Protein AF-A0A7S4B3Y7-F1 (afdb_monomer)

Radius of gyration: 17.15 Å; Cα contacts (8 Å, |Δi|>4): 221; chains: 1; bounding box: 41×46×53 Å

Sequence (150 aa):
DGTTVAERFDLYVSNTSEYRPNNPTRNGKRGNLADFGVINLADDEICGLEYAFVDSSSGSKYLVRQPFSFYFFDFDTGGDNLIESLTVCGLESFETSAGLYGIPTTIIIETTDVTPAETCTTFTATTQAGGANNPNFLSEVFVPFDRIDN

Nearest PDB structures (foldseek):
  3ctr-assembly1_A  TM=3.872E-01  e=1.951E+00  Homo sapiens
  4krw-assembly1_A-2  TM=3.900E-01  e=8.865E+00  Pseudomonas aeruginosa UCBPP-PA14
  4dw2-assembly1_H  TM=3.273E-01  e=7.814E+00  Mus musculus

pLDDT: mean 84.53, std 11.81, range [42.12, 97.56]

Mean predicted aligned error: 6.82 Å

Organism: Chrysotila carterae (NCBI:txid13221)

Structure (mmCIF, N/CA/C/O backbone):
data_AF-A0A7S4B3Y7-F1
#
_entry.id   AF-A0A7S4B3Y7-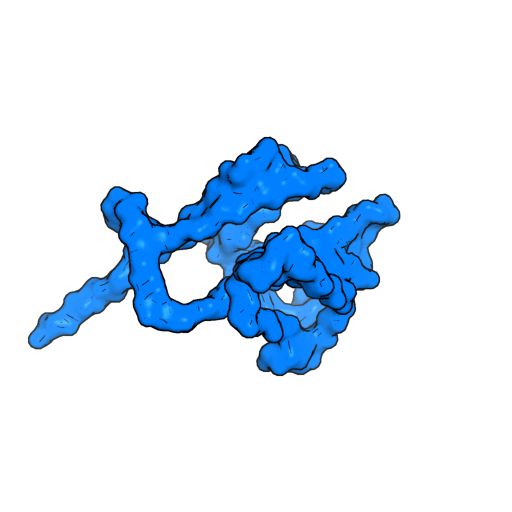F1
#
loop_
_atom_site.group_PDB
_atom_site.id
_atom_site.typ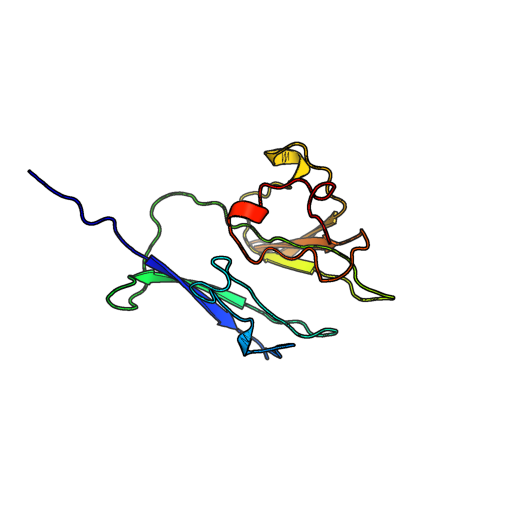e_symbol
_atom_site.label_atom_id
_atom_site.label_alt_id
_atom_site.label_comp_id
_atom_site.label_asym_id
_atom_site.label_entity_id
_atom_site.label_seq_id
_atom_site.pdbx_PDB_ins_code
_atom_site.Cartn_x
_atom_site.Cartn_y
_atom_site.Cartn_z
_atom_site.occupancy
_atom_site.B_iso_or_equiv
_atom_site.auth_seq_id
_atom_site.auth_comp_id
_atom_site.auth_asym_id
_atom_site.auth_atom_id
_atom_site.pdbx_PDB_model_num
ATOM 1 N N . ASP A 1 1 ? -11.170 -16.615 36.103 1.00 42.12 1 ASP A N 1
ATOM 2 C CA . ASP A 1 1 ? -10.608 -17.474 35.038 1.00 42.12 1 ASP A CA 1
ATOM 3 C C . ASP A 1 1 ? -11.046 -16.961 33.658 1.00 42.12 1 ASP A C 1
ATOM 5 O O . ASP A 1 1 ? -11.594 -17.692 32.846 1.00 42.12 1 ASP A O 1
ATOM 9 N N . GLY A 1 2 ? -10.805 -15.676 33.370 1.00 43.19 2 GLY A N 1
ATOM 10 C CA . GLY A 1 2 ? -11.280 -15.042 32.139 1.00 43.19 2 GLY A CA 1
ATOM 11 C C . GLY A 1 2 ? -10.271 -15.203 31.011 1.00 43.19 2 GLY A C 1
ATOM 12 O O . GLY A 1 2 ? -9.316 -14.438 30.925 1.00 43.19 2 GLY A O 1
ATOM 13 N N . THR A 1 3 ? -10.476 -16.197 30.156 1.00 42.66 3 THR A N 1
ATOM 14 C CA . THR A 1 3 ? -9.813 -16.279 28.854 1.00 42.66 3 THR A CA 1
ATOM 15 C C . THR A 1 3 ? -10.394 -15.177 27.973 1.00 42.66 3 THR A C 1
ATOM 17 O O . THR A 1 3 ? -11.470 -15.324 27.403 1.00 42.66 3 THR A O 1
ATOM 20 N N . THR A 1 4 ? -9.709 -14.038 27.874 1.00 51.47 4 THR A N 1
ATOM 21 C CA . THR A 1 4 ? -9.978 -13.089 26.792 1.00 51.47 4 THR A CA 1
ATOM 22 C C . THR A 1 4 ? -9.650 -13.802 25.490 1.00 51.47 4 THR A C 1
ATOM 24 O O . THR A 1 4 ? -8.482 -14.059 25.194 1.00 51.47 4 THR A O 1
ATOM 27 N N . VAL A 1 5 ? -10.681 -14.170 24.731 1.00 57.47 5 VAL A N 1
ATOM 28 C CA . VAL A 1 5 ? -10.519 -14.482 23.313 1.00 57.47 5 VAL A CA 1
ATOM 29 C C . VAL A 1 5 ? -9.856 -13.248 22.715 1.00 57.47 5 VAL A C 1
ATOM 31 O O . VAL A 1 5 ? -10.409 -12.156 22.829 1.00 57.47 5 VAL A O 1
ATOM 34 N N . ALA A 1 6 ? -8.639 -13.393 22.189 1.00 62.12 6 ALA A N 1
ATOM 35 C CA . ALA A 1 6 ? -7.974 -12.291 21.508 1.00 62.12 6 ALA A CA 1
ATOM 36 C C . ALA A 1 6 ? -8.943 -11.748 20.451 1.00 62.12 6 ALA A C 1
ATOM 38 O O . ALA A 1 6 ? -9.427 -12.530 19.627 1.00 62.12 6 ALA A O 1
ATOM 39 N N . GLU A 1 7 ? -9.270 -10.456 20.520 1.00 72.12 7 GLU A N 1
ATOM 40 C CA . GLU A 1 7 ? -10.057 -9.805 19.475 1.00 72.12 7 GLU A CA 1
ATOM 41 C C . GLU A 1 7 ? -9.308 -10.004 18.155 1.00 72.12 7 GLU A C 1
ATOM 43 O O . GLU A 1 7 ? -8.129 -9.665 18.042 1.00 72.12 7 GLU A O 1
ATOM 48 N N . ARG A 1 8 ? -9.968 -10.648 17.189 1.00 86.38 8 ARG A N 1
ATOM 49 C CA . ARG A 1 8 ? -9.410 -10.886 15.859 1.00 86.38 8 ARG A CA 1
ATOM 50 C C . ARG A 1 8 ? -10.077 -9.926 14.898 1.00 86.38 8 ARG A C 1
ATOM 52 O O . ARG A 1 8 ? -11.303 -9.908 14.794 1.00 86.38 8 ARG A O 1
ATOM 59 N N . PHE A 1 9 ? -9.258 -9.151 14.216 1.00 90.88 9 PHE A N 1
ATOM 60 C CA . PHE A 1 9 ? -9.688 -8.299 13.130 1.00 90.88 9 PHE A CA 1
ATOM 61 C C . PHE A 1 9 ? -8.836 -8.596 11.900 1.00 90.88 9 PHE A C 1
ATOM 63 O O . PHE A 1 9 ? -7.672 -8.986 12.017 1.00 90.88 9 PHE A O 1
ATOM 70 N N . ASP A 1 10 ? -9.422 -8.380 10.732 1.00 91.62 10 ASP A N 1
ATOM 71 C CA . ASP A 1 10 ? -8.749 -8.464 9.446 1.00 91.62 10 ASP A CA 1
ATOM 72 C C . ASP A 1 10 ? -8.536 -7.060 8.882 1.00 91.62 10 ASP A C 1
ATOM 74 O O . ASP A 1 10 ? -9.325 -6.142 9.126 1.00 91.62 10 ASP A O 1
ATOM 78 N N . LEU A 1 11 ? -7.467 -6.901 8.103 1.00 92.00 11 LEU A N 1
ATOM 79 C CA . LEU A 1 11 ? -7.294 -5.747 7.234 1.00 92.00 11 LEU A CA 1
ATOM 80 C C . LEU A 1 11 ? -8.050 -6.009 5.929 1.00 92.00 11 LEU A C 1
ATOM 82 O O . LEU A 1 11 ? -7.705 -6.912 5.168 1.00 92.00 11 LEU A O 1
ATOM 86 N N . TYR A 1 12 ? -9.065 -5.198 5.672 1.00 93.50 12 TYR A N 1
ATOM 87 C CA . TYR A 1 12 ? -9.795 -5.165 4.420 1.00 93.50 12 TYR A CA 1
ATOM 88 C C . TYR A 1 12 ? -9.247 -4.039 3.544 1.00 93.50 12 TYR A C 1
ATOM 90 O O . TYR A 1 12 ? -9.151 -2.894 3.989 1.00 93.50 12 TYR A O 1
ATOM 98 N N . VAL A 1 13 ? -8.889 -4.371 2.305 1.00 93.62 13 VAL A N 1
ATOM 99 C CA . VAL A 1 13 ? -8.362 -3.422 1.319 1.00 93.62 13 VAL A CA 1
ATOM 100 C C . VAL A 1 13 ? -9.272 -3.440 0.104 1.00 93.62 13 VAL A C 1
ATOM 102 O O . VAL A 1 13 ? -9.527 -4.504 -0.463 1.00 93.62 13 VAL A O 1
ATOM 105 N N . SER A 1 14 ? -9.751 -2.269 -0.300 1.00 95.12 14 SER A N 1
ATOM 106 C CA . SER A 1 14 ? -10.579 -2.099 -1.494 1.00 95.12 14 SER A CA 1
ATOM 107 C C . SER A 1 14 ? -10.055 -0.971 -2.362 1.00 95.12 14 SER A C 1
ATOM 109 O O . SER A 1 14 ? -9.568 0.038 -1.863 1.00 95.12 14 SER A O 1
ATOM 111 N N . ASN A 1 15 ? -10.178 -1.121 -3.673 1.00 96.19 15 ASN A N 1
ATOM 112 C CA . ASN A 1 15 ? -9.831 -0.071 -4.615 1.00 96.19 15 ASN A CA 1
ATOM 113 C C . ASN A 1 15 ? -10.904 1.027 -4.656 1.00 96.19 15 ASN A C 1
ATOM 115 O O . ASN A 1 15 ? -12.101 0.742 -4.614 1.00 96.19 15 ASN A O 1
ATOM 119 N N . THR A 1 16 ? -10.472 2.281 -4.773 1.00 96.94 16 THR A N 1
ATOM 120 C CA . THR A 1 16 ? -11.340 3.459 -4.962 1.00 96.94 16 THR A CA 1
ATOM 121 C C . THR A 1 16 ? -11.310 3.987 -6.398 1.00 96.94 16 THR A C 1
ATOM 123 O O . THR A 1 16 ? -12.189 4.751 -6.794 1.00 96.94 16 THR A O 1
ATOM 126 N N . SER A 1 17 ? -10.339 3.540 -7.199 1.00 97.38 17 SER A N 1
ATOM 127 C CA . SER A 1 17 ? -10.260 3.731 -8.652 1.00 97.38 17 SER A CA 1
ATOM 128 C C . SER A 1 17 ? -10.183 2.378 -9.368 1.00 97.38 17 SER A C 1
ATOM 130 O O . SER A 1 17 ? -10.257 1.331 -8.727 1.00 97.38 17 SER A O 1
ATOM 132 N N . GLU A 1 18 ? -10.053 2.369 -10.698 1.00 97.38 18 GLU A N 1
ATOM 133 C CA . GLU A 1 18 ? -9.815 1.128 -11.446 1.00 97.38 18 GLU A CA 1
ATOM 134 C C . GLU A 1 18 ? -8.566 0.411 -10.909 1.00 97.38 18 GLU A C 1
ATOM 136 O O . GLU A 1 18 ? -7.534 1.039 -10.683 1.00 97.38 18 GLU A O 1
ATOM 141 N N . TYR A 1 19 ? -8.689 -0.897 -10.670 1.00 96.75 19 TYR A N 1
ATOM 142 C CA . TYR A 1 19 ? -7.601 -1.750 -10.206 1.00 96.75 19 TYR A CA 1
ATOM 143 C C . TYR A 1 19 ? -7.335 -2.841 -11.235 1.00 96.75 19 TYR A C 1
ATOM 145 O O . TYR A 1 19 ? -8.227 -3.632 -11.561 1.00 96.75 19 TYR A O 1
ATOM 153 N N . ARG A 1 20 ? -6.098 -2.896 -11.724 1.00 97.56 20 ARG A N 1
ATOM 154 C CA . ARG A 1 20 ? -5.644 -3.875 -12.711 1.00 97.56 20 ARG A CA 1
ATOM 155 C C . ARG A 1 20 ? -4.521 -4.710 -12.118 1.00 97.56 20 ARG A C 1
ATOM 157 O O . ARG A 1 20 ? -3.421 -4.197 -11.945 1.00 97.56 20 ARG A O 1
ATOM 164 N N . PRO A 1 21 ? -4.783 -5.972 -11.746 1.00 95.88 21 PRO A N 1
ATOM 165 C CA . PRO A 1 21 ? -3.751 -6.807 -11.158 1.00 95.88 21 PRO A CA 1
ATOM 166 C C . PRO A 1 21 ? -2.808 -7.377 -12.225 1.00 95.88 21 PRO A C 1
ATOM 168 O O . PRO A 1 21 ? -3.278 -7.814 -13.275 1.00 95.88 21 PRO A O 1
ATOM 171 N N . ASN A 1 22 ? -1.510 -7.484 -11.918 1.00 93.38 22 ASN A N 1
ATOM 172 C CA . ASN A 1 22 ? -0.562 -8.262 -12.730 1.00 93.38 22 ASN A CA 1
ATOM 173 C C . ASN A 1 22 ? -0.941 -9.754 -12.691 1.00 93.38 22 ASN A C 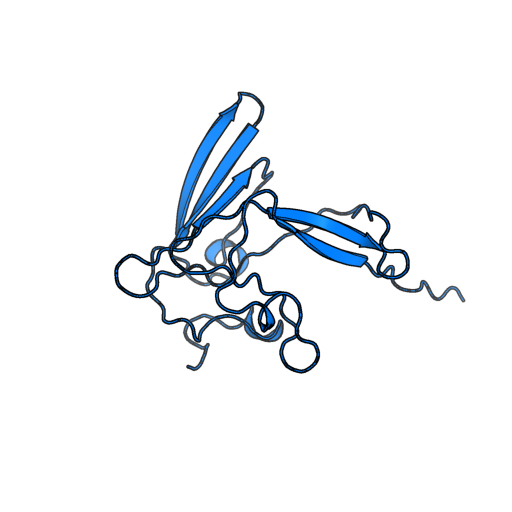1
ATOM 175 O O . ASN A 1 22 ? -1.098 -10.425 -13.710 1.00 93.38 22 ASN A O 1
ATOM 179 N N . ASN A 1 23 ? -1.162 -10.272 -11.480 1.00 92.38 23 ASN A N 1
ATOM 180 C CA . ASN A 1 23 ? -1.684 -11.605 -11.234 1.00 92.38 23 ASN A CA 1
ATOM 181 C C . ASN A 1 23 ? -2.692 -11.587 -10.065 1.00 92.38 23 ASN A C 1
ATOM 183 O O . ASN A 1 23 ? -2.297 -11.510 -8.897 1.00 92.38 23 ASN A O 1
ATOM 187 N N . PRO A 1 24 ? -4.003 -11.746 -10.332 1.00 92.75 24 PRO A N 1
ATOM 188 C CA . PRO A 1 24 ? -5.024 -11.674 -9.291 1.00 92.75 24 PRO A CA 1
ATOM 189 C C . PRO A 1 24 ? -4.888 -12.771 -8.227 1.00 92.75 24 PRO A C 1
ATOM 191 O O . PRO A 1 24 ? -5.306 -12.559 -7.092 1.00 92.75 24 PRO A O 1
ATOM 194 N N . THR A 1 25 ? -4.275 -13.921 -8.539 1.00 91.31 25 THR A N 1
ATOM 195 C CA . THR A 1 25 ? -4.073 -14.997 -7.552 1.00 91.31 25 THR A CA 1
ATOM 196 C C . THR A 1 25 ? -2.957 -14.682 -6.559 1.00 91.31 25 THR A C 1
ATOM 198 O O . THR A 1 25 ? -2.768 -15.430 -5.599 1.00 91.31 25 THR A O 1
ATOM 201 N N . ARG A 1 26 ? -2.179 -13.613 -6.792 1.00 89.81 26 ARG A N 1
ATOM 202 C CA . ARG A 1 26 ? -1.130 -13.165 -5.874 1.00 89.81 26 ARG A CA 1
ATOM 203 C C . ARG A 1 26 ? -1.633 -12.204 -4.799 1.00 89.81 26 ARG A C 1
ATOM 205 O O . ARG A 1 26 ? -0.880 -12.008 -3.851 1.00 89.81 26 ARG A O 1
ATOM 212 N N . ASN A 1 27 ? -2.848 -11.665 -4.926 1.00 91.75 27 ASN A N 1
ATOM 213 C CA . ASN A 1 27 ? -3.422 -10.697 -3.990 1.00 91.75 27 ASN A CA 1
ATOM 214 C C . ASN A 1 27 ? -3.773 -11.289 -2.621 1.00 91.75 27 ASN A C 1
ATOM 216 O O . ASN A 1 27 ? -4.215 -12.434 -2.509 1.00 91.75 27 ASN A O 1
ATOM 2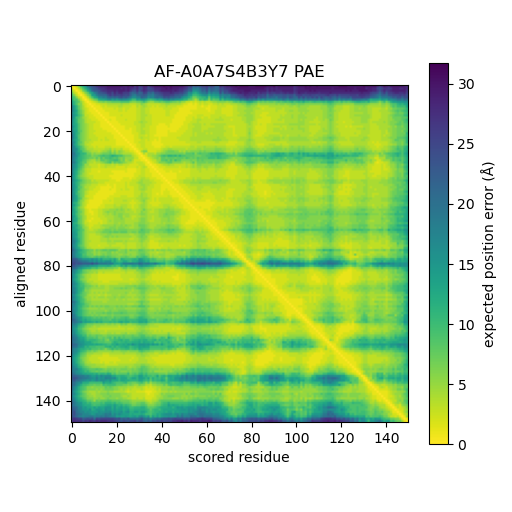20 N N . GLY A 1 28 ? -3.644 -10.452 -1.591 1.00 90.75 28 GLY A N 1
ATOM 221 C CA . GLY A 1 28 ? -3.954 -10.788 -0.209 1.00 90.75 28 GLY A CA 1
ATOM 222 C C . GLY A 1 28 ? -2.978 -11.797 0.396 1.00 90.75 28 GLY A C 1
ATOM 223 O O . GLY A 1 28 ? -1.873 -12.011 -0.099 1.00 90.75 28 GLY A O 1
ATOM 224 N N . LYS A 1 29 ? -3.401 -12.412 1.501 1.00 88.94 29 LYS A N 1
ATOM 225 C CA . LYS A 1 29 ? -2.668 -13.488 2.174 1.00 88.94 29 LYS A CA 1
ATOM 226 C C . LYS A 1 29 ? -2.964 -14.823 1.491 1.00 88.94 29 LYS A C 1
ATOM 228 O O . LYS A 1 29 ? -4.128 -15.186 1.339 1.00 88.94 29 LYS A O 1
ATOM 233 N N . ARG A 1 30 ? -1.935 -15.608 1.151 1.00 88.12 30 ARG A N 1
ATOM 234 C CA . ARG A 1 30 ? -2.082 -16.864 0.376 1.00 88.12 30 ARG A CA 1
ATOM 235 C C . ARG A 1 30 ? -1.925 -18.125 1.232 1.00 88.12 30 ARG A C 1
ATOM 237 O O . ARG A 1 30 ? -1.437 -19.159 0.772 1.00 88.12 30 ARG A O 1
ATOM 244 N N . GLY A 1 31 ? -2.365 -18.051 2.488 1.00 82.25 31 GLY A N 1
ATOM 245 C CA . GLY A 1 31 ? -2.373 -19.176 3.425 1.00 82.25 31 GLY A CA 1
ATOM 246 C C . GLY A 1 31 ? -0.978 -19.762 3.655 1.00 82.25 31 GLY A C 1
ATOM 247 O O . GLY A 1 31 ? -0.053 -19.043 4.009 1.00 82.25 31 GLY A O 1
ATOM 248 N N . ASN A 1 32 ? -0.826 -21.073 3.447 1.00 81.12 32 ASN A N 1
ATOM 249 C CA . ASN A 1 32 ? 0.446 -21.776 3.663 1.00 81.12 32 ASN A CA 1
ATOM 250 C C . ASN A 1 32 ? 1.527 -21.434 2.621 1.00 81.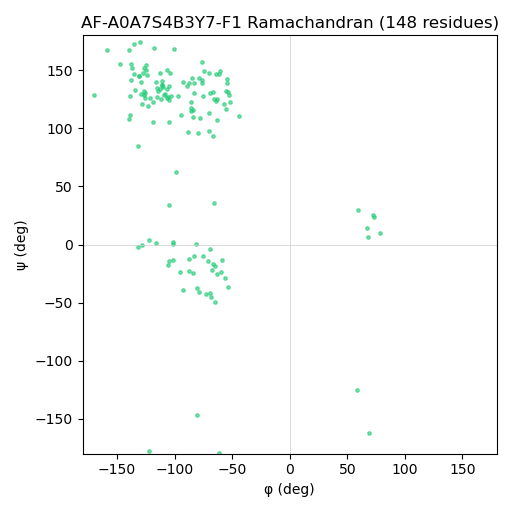12 32 ASN A C 1
ATOM 252 O O . ASN A 1 32 ? 2.683 -21.787 2.825 1.00 81.12 32 ASN A O 1
ATOM 256 N N . LEU A 1 33 ? 1.157 -20.808 1.496 1.00 78.88 33 LEU A N 1
ATOM 257 C CA . LEU A 1 33 ? 2.094 -20.455 0.423 1.00 78.88 33 LEU A CA 1
ATOM 258 C C . LEU A 1 33 ? 2.763 -19.091 0.641 1.00 78.88 33 LEU A C 1
ATOM 260 O O . LEU A 1 33 ? 3.789 -18.826 0.026 1.00 78.88 33 LEU A O 1
ATOM 264 N N . ALA A 1 34 ? 2.138 -18.220 1.435 1.00 82.31 34 ALA A N 1
ATOM 265 C CA . ALA A 1 34 ? 2.614 -16.886 1.791 1.00 82.31 34 ALA A CA 1
ATOM 266 C C . ALA A 1 34 ? 1.720 -16.337 2.910 1.00 82.31 34 ALA A C 1
ATOM 268 O O . ALA A 1 34 ? 0.490 -16.336 2.767 1.00 82.31 34 ALA A O 1
ATOM 269 N N . ASP A 1 35 ? 2.315 -15.858 4.002 1.00 86.25 35 ASP A N 1
ATOM 270 C CA . ASP A 1 35 ? 1.578 -15.225 5.100 1.00 86.25 35 ASP A CA 1
ATOM 271 C C . ASP A 1 35 ? 1.643 -13.688 5.086 1.00 86.25 35 ASP A C 1
ATOM 273 O O . ASP A 1 35 ? 0.986 -13.053 5.916 1.00 86.25 35 ASP A O 1
ATOM 277 N N . PHE A 1 36 ? 2.332 -13.116 4.092 1.00 88.38 36 PHE A N 1
ATOM 278 C CA . PHE A 1 36 ? 2.376 -11.686 3.809 1.00 88.38 36 PHE A CA 1
ATOM 279 C C . PHE A 1 36 ? 1.193 -11.225 2.937 1.00 88.38 36 PHE A C 1
ATOM 281 O O . PHE A 1 36 ? 0.732 -11.950 2.052 1.00 88.38 36 PHE A O 1
ATOM 288 N N . GLY A 1 37 ? 0.677 -10.020 3.200 1.00 89.69 37 GLY A N 1
ATOM 289 C CA . GLY A 1 37 ? -0.409 -9.420 2.425 1.00 89.69 37 GLY A CA 1
ATOM 290 C C . GLY A 1 37 ? 0.134 -8.682 1.205 1.00 89.69 37 GLY A C 1
ATOM 291 O O . GLY A 1 37 ? 0.869 -7.715 1.359 1.00 89.69 37 GLY A O 1
ATOM 292 N N . VAL A 1 38 ? -0.239 -9.122 0.002 1.00 90.94 38 VAL A N 1
ATOM 293 C CA . VAL A 1 38 ? 0.266 -8.545 -1.254 1.00 90.94 38 VAL A CA 1
ATOM 294 C C . VAL A 1 38 ? -0.830 -7.764 -1.980 1.00 90.94 38 VAL A C 1
ATOM 296 O O . VAL A 1 38 ? -1.947 -8.259 -2.135 1.00 90.94 38 VAL A O 1
ATOM 299 N N . ILE A 1 39 ? -0.488 -6.573 -2.477 1.00 92.06 39 ILE A N 1
ATOM 300 C CA . ILE A 1 39 ? -1.261 -5.839 -3.486 1.00 92.06 39 ILE A CA 1
ATOM 301 C C . ILE A 1 39 ? -0.505 -5.986 -4.807 1.00 92.06 39 ILE A C 1
ATOM 303 O O . ILE A 1 39 ? 0.550 -5.399 -4.997 1.00 92.06 39 ILE A O 1
ATOM 307 N N . ASN A 1 40 ? -1.012 -6.811 -5.717 1.00 92.69 40 ASN A N 1
ATOM 308 C CA . ASN A 1 40 ? -0.325 -7.181 -6.950 1.00 92.69 40 ASN A CA 1
ATOM 309 C C . ASN A 1 40 ? -0.821 -6.351 -8.139 1.00 92.69 40 ASN A C 1
ATOM 311 O O . ASN A 1 40 ? -1.428 -6.891 -9.063 1.00 92.69 40 ASN A O 1
ATOM 315 N N . LEU A 1 41 ? -0.625 -5.034 -8.063 1.00 93.56 41 LEU A N 1
ATOM 316 C CA . LEU A 1 41 ? -0.927 -4.090 -9.144 1.00 93.56 41 LEU A CA 1
ATOM 317 C C . LEU A 1 41 ? -0.080 -4.409 -10.393 1.00 93.56 41 LEU A C 1
ATOM 319 O O . LEU A 1 41 ? 1.020 -4.943 -10.268 1.00 93.56 41 LEU A O 1
ATOM 323 N N . ALA A 1 42 ? -0.623 -4.172 -11.586 1.00 92.31 42 ALA A N 1
ATOM 324 C CA . ALA A 1 42 ? 0.110 -4.295 -12.844 1.00 92.31 42 ALA A CA 1
ATOM 325 C C . ALA A 1 42 ? 1.058 -3.114 -13.079 1.00 92.31 42 ALA A C 1
ATOM 327 O O . ALA A 1 42 ? 0.865 -2.030 -12.534 1.00 92.31 42 ALA A O 1
ATOM 328 N N . ASP A 1 43 ? 2.075 -3.347 -13.903 1.00 89.38 43 ASP A N 1
ATOM 329 C CA . ASP A 1 43 ? 3.006 -2.319 -14.362 1.00 89.38 43 ASP A CA 1
ATOM 330 C C . ASP A 1 43 ? 2.250 -1.225 -15.141 1.00 89.38 43 ASP A C 1
ATOM 332 O O . ASP A 1 43 ? 1.266 -1.523 -15.819 1.00 89.38 43 ASP A O 1
ATOM 336 N N . ASP A 1 44 ? 2.739 0.020 -15.086 1.00 89.69 44 ASP A N 1
ATOM 337 C CA . ASP A 1 44 ? 2.130 1.193 -15.751 1.00 89.69 44 ASP A CA 1
ATOM 338 C C . ASP A 1 44 ? 0.681 1.493 -15.307 1.00 89.69 44 ASP A C 1
ATOM 340 O O . ASP A 1 44 ? -0.134 2.023 -16.060 1.00 89.69 44 ASP A O 1
ATOM 344 N N . GLU A 1 45 ? 0.342 1.161 -14.058 1.00 93.75 45 GLU A N 1
ATOM 345 C CA . GLU A 1 45 ? -0.980 1.415 -13.483 1.00 93.75 45 GLU A CA 1
ATOM 346 C C . GLU A 1 45 ? -0.885 2.216 -12.178 1.00 93.75 45 GLU A C 1
ATOM 348 O O . GLU A 1 45 ? 0.069 2.109 -11.407 1.00 93.75 45 GLU A O 1
ATOM 353 N N . ILE A 1 46 ? -1.921 3.011 -11.903 1.00 94.62 46 ILE A N 1
ATOM 354 C CA . ILE A 1 46 ? -2.092 3.757 -10.650 1.00 94.62 46 ILE A CA 1
ATOM 355 C C . ILE A 1 46 ? -3.464 3.410 -10.084 1.00 94.62 46 ILE A C 1
ATOM 357 O O . ILE A 1 46 ? -4.471 3.481 -10.789 1.00 94.62 46 ILE A O 1
ATOM 361 N N . CYS A 1 47 ? -3.521 3.077 -8.794 1.00 96.06 47 CYS A N 1
ATOM 362 C CA . CYS A 1 47 ? -4.770 2.745 -8.123 1.00 96.06 47 CYS A CA 1
ATOM 363 C C . CYS A 1 47 ? -4.890 3.441 -6.765 1.00 96.06 47 CYS A C 1
ATOM 365 O O . CYS A 1 47 ? -3.987 3.368 -5.935 1.00 96.06 47 CYS A O 1
ATOM 367 N N . GLY A 1 48 ? -6.046 4.052 -6.508 1.00 96.56 48 GLY A N 1
ATOM 368 C CA . GLY A 1 48 ? -6.450 4.478 -5.174 1.00 96.56 48 GLY A CA 1
ATOM 369 C C . GLY A 1 48 ? -6.922 3.286 -4.344 1.00 96.56 48 GLY A C 1
ATOM 370 O O . GLY A 1 48 ? -7.623 2.408 -4.853 1.00 96.56 48 GLY A O 1
ATOM 371 N N . LEU A 1 49 ? -6.545 3.252 -3.067 1.00 95.19 49 LEU A N 1
ATOM 372 C CA . LEU A 1 49 ? -6.889 2.182 -2.131 1.00 95.19 49 LEU A CA 1
ATOM 373 C C . LEU A 1 49 ? -7.483 2.770 -0.848 1.00 95.19 49 LEU A C 1
ATOM 375 O O . LEU A 1 49 ? -7.006 3.779 -0.336 1.00 95.19 49 LEU A O 1
ATOM 379 N N . GLU A 1 50 ? -8.508 2.109 -0.321 1.00 93.44 50 GLU A N 1
ATOM 380 C CA . GLU A 1 50 ? -9.073 2.343 1.004 1.00 93.44 50 GLU A CA 1
ATOM 381 C C . GLU A 1 50 ? -8.758 1.143 1.905 1.00 93.44 50 GLU A C 1
ATOM 383 O O . GLU A 1 50 ? -8.885 -0.015 1.494 1.00 93.44 50 GLU A O 1
ATOM 388 N N . TYR A 1 51 ? -8.369 1.438 3.145 1.00 91.62 51 TYR A N 1
ATOM 389 C CA . TYR A 1 51 ? -8.046 0.452 4.171 1.00 91.62 51 TYR A CA 1
ATOM 390 C C . TYR A 1 51 ? -9.064 0.539 5.305 1.00 91.62 51 TYR A C 1
ATOM 392 O O . TYR A 1 51 ? -9.332 1.618 5.835 1.00 91.62 51 TYR A O 1
ATOM 400 N N . ALA A 1 52 ? -9.599 -0.605 5.719 1.00 93.31 52 ALA A N 1
ATOM 401 C CA . ALA A 1 52 ? -10.489 -0.707 6.865 1.00 93.31 52 ALA A CA 1
ATOM 402 C C . ALA A 1 52 ? -10.141 -1.936 7.701 1.00 93.31 52 ALA A C 1
ATOM 404 O O . ALA A 1 52 ? -9.862 -3.002 7.163 1.00 93.31 52 ALA A O 1
ATOM 405 N N . PHE A 1 53 ? -10.220 -1.815 9.023 1.00 94.00 53 PHE A N 1
ATOM 406 C CA . PHE A 1 53 ? -10.218 -2.990 9.886 1.00 94.00 53 PHE A CA 1
ATOM 407 C C . PHE A 1 53 ? -11.644 -3.492 10.060 1.00 94.00 53 PHE A C 1
ATOM 409 O O . PHE A 1 53 ? -12.578 -2.701 10.229 1.00 94.00 53 PHE A O 1
ATOM 416 N N . VAL A 1 54 ? -11.819 -4.807 10.022 1.00 95.25 54 VAL A N 1
ATOM 417 C CA . VAL A 1 54 ? -13.113 -5.463 10.225 1.00 95.25 54 VAL A CA 1
ATOM 418 C C . VAL A 1 54 ? -12.979 -6.583 11.243 1.00 95.25 54 VAL A C 1
ATOM 420 O O . VAL A 1 54 ? -11.951 -7.244 11.305 1.00 95.25 54 VAL A O 1
ATOM 423 N N . ASP A 1 55 ? -14.008 -6.803 12.054 1.00 93.62 55 ASP A N 1
ATOM 424 C CA . ASP A 1 55 ? -14.071 -7.944 12.962 1.00 93.62 55 ASP A CA 1
ATOM 425 C C . ASP A 1 55 ? -14.080 -9.242 12.143 1.00 93.62 55 ASP A C 1
ATOM 427 O O . ASP A 1 55 ? -14.933 -9.423 11.272 1.00 93.62 55 ASP A O 1
ATOM 431 N N . SER A 1 56 ? -13.149 -10.154 12.429 1.00 90.88 56 SER A N 1
ATOM 432 C CA . SER A 1 56 ? -12.928 -11.350 11.602 1.00 90.88 56 SER A CA 1
ATOM 433 C C . SER A 1 56 ? -14.105 -12.327 11.592 1.00 90.88 56 SER A C 1
ATOM 435 O O . SER 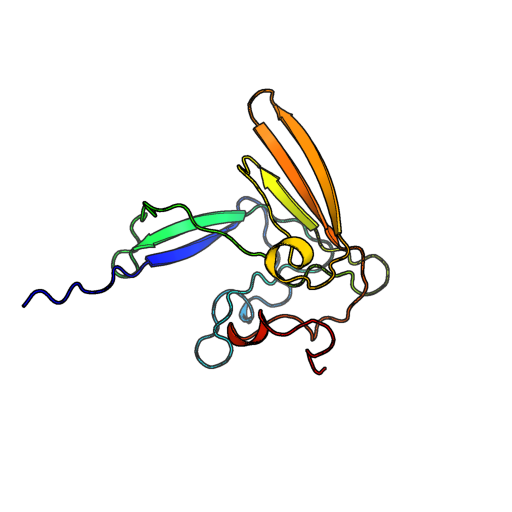A 1 56 ? -14.183 -13.195 10.726 1.00 90.88 56 SER A O 1
ATOM 437 N N . SER A 1 57 ? -15.013 -12.237 12.570 1.00 91.06 57 SER A N 1
ATOM 438 C CA . SER A 1 57 ? -16.153 -13.156 12.678 1.00 91.06 57 SER A CA 1
ATOM 439 C C . SER A 1 57 ? -17.397 -12.609 11.983 1.00 91.06 57 SER A C 1
ATOM 441 O O . SER A 1 57 ? -18.150 -13.360 11.369 1.00 91.06 57 SER A O 1
ATOM 443 N N . SER A 1 58 ? -17.633 -11.304 12.104 1.00 92.81 58 SER A N 1
ATOM 444 C CA . SER A 1 58 ? -18.855 -10.636 11.651 1.00 92.81 58 SER A CA 1
ATOM 445 C C . SER A 1 58 ? -18.675 -9.809 10.379 1.00 92.81 58 SER A C 1
ATOM 447 O O . SER A 1 58 ? -19.672 -9.439 9.763 1.00 92.81 58 SER A O 1
ATOM 449 N N . GLY A 1 59 ? -17.437 -9.466 10.006 1.00 91.62 59 GLY A N 1
ATOM 450 C CA . GLY A 1 59 ? -17.126 -8.542 8.911 1.00 91.62 59 GLY A CA 1
ATOM 451 C C . GLY A 1 59 ? -17.522 -7.085 9.184 1.00 91.62 59 GLY A C 1
ATOM 452 O O . GLY A 1 59 ? -17.447 -6.246 8.290 1.00 91.62 59 GLY A O 1
ATOM 453 N N . SER A 1 60 ? -17.968 -6.762 10.402 1.00 94.31 60 SER A N 1
ATOM 454 C CA . SER A 1 60 ? -18.344 -5.394 10.775 1.00 94.31 60 SER A CA 1
ATOM 455 C C . SER A 1 60 ? -17.106 -4.521 10.965 1.00 94.31 60 SER A C 1
ATOM 457 O O . SER A 1 60 ? -16.074 -5.019 11.403 1.00 94.31 60 SER A O 1
ATOM 459 N N . LYS A 1 61 ? -17.206 -3.210 10.691 1.00 94.62 61 LYS A N 1
ATOM 460 C CA . LYS A 1 61 ? -16.092 -2.269 10.910 1.00 94.62 61 LYS A CA 1
ATOM 461 C C . LYS A 1 61 ? -15.567 -2.375 12.343 1.00 94.62 61 LYS A C 1
ATOM 463 O O . LYS A 1 61 ? -16.331 -2.261 13.300 1.00 94.62 61 LYS A O 1
ATOM 468 N N . TYR A 1 62 ? -14.259 -2.545 12.462 1.00 93.38 62 TYR A N 1
ATOM 469 C CA . TYR A 1 62 ? -13.534 -2.622 13.717 1.00 93.38 62 TYR A CA 1
ATOM 470 C C . TYR A 1 62 ? -12.703 -1.353 13.901 1.00 93.38 62 TYR A C 1
ATOM 472 O O . TYR A 1 62 ? -11.961 -0.942 13.011 1.00 93.38 62 TYR A O 1
ATOM 480 N N . LEU A 1 63 ? -12.838 -0.711 15.062 1.00 90.06 63 LEU A N 1
ATOM 481 C CA . LEU A 1 63 ? -12.045 0.464 15.406 1.00 90.06 63 LEU A CA 1
ATOM 482 C C . LEU A 1 63 ? -10.825 0.030 16.216 1.00 90.06 63 LEU A C 1
ATOM 484 O O . LEU A 1 63 ? -10.956 -0.347 17.382 1.00 90.06 63 LEU A O 1
ATOM 488 N N . VAL A 1 64 ? -9.638 0.155 15.624 1.00 87.00 64 VAL A N 1
ATOM 489 C CA . VAL A 1 64 ? -8.378 -0.039 16.345 1.00 87.00 64 VAL A CA 1
ATOM 490 C C . VAL A 1 64 ? -8.194 1.131 17.314 1.00 87.00 64 VAL A C 1
ATOM 492 O O . VAL A 1 64 ? -8.068 2.283 16.911 1.00 87.00 64 VAL A O 1
ATOM 495 N N . ARG A 1 65 ? -8.240 0.841 18.618 1.00 86.38 65 ARG A N 1
ATOM 496 C CA . ARG A 1 65 ? -8.230 1.856 19.691 1.00 86.38 65 ARG A CA 1
ATOM 497 C C . ARG A 1 65 ? -6.843 2.365 20.074 1.00 86.38 65 ARG A C 1
ATOM 499 O O . ARG A 1 65 ? -6.741 3.291 20.874 1.00 86.38 65 ARG A O 1
ATOM 506 N N . GLN A 1 66 ? -5.796 1.724 19.575 1.00 86.06 66 GLN A N 1
ATOM 507 C CA . GLN A 1 66 ? -4.412 2.078 19.857 1.00 86.06 66 GLN A CA 1
ATOM 508 C C . GLN A 1 66 ? -3.756 2.603 18.580 1.00 86.06 66 GLN A C 1
ATOM 510 O O . GLN A 1 66 ? -4.107 2.126 17.500 1.00 86.06 66 GLN A O 1
ATOM 515 N N . PRO A 1 67 ? -2.803 3.544 18.685 1.00 85.06 67 PRO A N 1
ATOM 516 C CA . PRO A 1 67 ? -1.950 3.887 17.559 1.00 85.06 67 PRO A CA 1
ATOM 517 C C . PRO A 1 67 ? -1.272 2.631 17.011 1.00 85.06 67 PRO A C 1
ATOM 519 O O . PRO A 1 67 ? -0.828 1.771 17.775 1.00 85.06 67 PRO A O 1
ATOM 522 N N . PHE A 1 68 ? -1.194 2.528 15.692 1.00 84.62 68 PHE A N 1
ATOM 523 C CA . PHE A 1 68 ? -0.537 1.428 15.004 1.00 84.62 68 PHE A CA 1
ATOM 524 C C . PHE A 1 68 ? 0.283 1.982 13.844 1.00 84.62 68 PHE A C 1
ATOM 526 O O . PHE A 1 68 ? -0.048 3.018 13.271 1.00 84.62 68 PHE A O 1
ATOM 533 N N . SER A 1 69 ? 1.350 1.274 13.496 1.00 86.31 69 SER A N 1
ATOM 534 C CA . SER A 1 69 ? 2.126 1.559 12.294 1.00 86.31 69 SER A CA 1
ATOM 535 C C . SER A 1 69 ? 1.601 0.717 11.140 1.00 86.31 69 SER A C 1
ATOM 537 O O . SER A 1 69 ? 1.278 -0.460 11.314 1.00 86.31 69 SER A O 1
ATOM 539 N N . PHE A 1 70 ? 1.529 1.326 9.962 1.00 87.31 70 PHE A N 1
ATOM 540 C CA . PHE A 1 70 ? 1.221 0.641 8.717 1.00 87.31 70 PHE A CA 1
ATOM 541 C C . PHE A 1 70 ? 2.478 0.653 7.851 1.00 87.31 70 PHE A C 1
ATOM 543 O O . PHE A 1 70 ? 3.052 1.715 7.617 1.00 87.31 70 PHE A O 1
ATOM 550 N N . TYR A 1 71 ? 2.920 -0.521 7.410 1.00 87.62 71 TYR A N 1
ATOM 551 C CA . TYR A 1 71 ? 4.167 -0.673 6.669 1.00 87.62 71 TYR A CA 1
ATOM 552 C C . TYR A 1 71 ? 3.883 -1.085 5.233 1.00 87.62 71 TYR A C 1
ATOM 554 O O . TYR A 1 71 ? 3.122 -2.020 4.987 1.00 87.62 71 TYR A O 1
ATOM 562 N N . PHE A 1 72 ? 4.550 -0.409 4.308 1.00 88.31 72 PHE A N 1
ATOM 563 C CA . PHE A 1 72 ? 4.630 -0.793 2.910 1.00 88.31 72 PHE A CA 1
ATOM 564 C C . PHE A 1 72 ? 6.067 -1.225 2.632 1.00 88.31 72 PHE A C 1
ATOM 566 O O . PHE A 1 72 ? 7.009 -0.600 3.121 1.00 88.31 72 PHE A O 1
ATOM 573 N N . PHE A 1 73 ? 6.223 -2.317 1.897 1.00 85.62 73 PHE A N 1
ATOM 574 C CA . PHE A 1 73 ? 7.517 -2.916 1.592 1.00 85.62 73 PHE A CA 1
ATOM 575 C C . PHE A 1 73 ? 7.759 -2.889 0.096 1.00 85.62 73 PHE A C 1
ATOM 577 O O . PHE A 1 73 ? 6.825 -2.643 -0.662 1.00 85.62 73 PHE A O 1
ATOM 584 N N . ASP A 1 74 ? 9.001 -3.209 -0.267 1.00 79.38 74 ASP A N 1
ATOM 585 C CA . ASP A 1 74 ? 9.390 -3.531 -1.637 1.00 79.38 74 ASP A CA 1
ATOM 586 C C . ASP A 1 74 ? 9.461 -2.348 -2.607 1.00 79.38 74 ASP A C 1
ATOM 588 O O . ASP A 1 74 ? 9.425 -2.557 -3.800 1.00 79.38 74 ASP A O 1
ATOM 592 N N . PHE A 1 75 ? 9.647 -1.120 -2.102 1.00 83.50 75 PHE A N 1
ATOM 593 C CA . PHE A 1 75 ? 9.872 0.062 -2.945 1.00 83.50 75 PHE A CA 1
ATOM 594 C C . PHE A 1 75 ? 11.203 -0.010 -3.688 1.00 83.50 75 PHE A C 1
ATOM 596 O O . PHE A 1 75 ? 12.234 0.467 -3.195 1.00 83.50 75 PHE A O 1
ATOM 603 N N . ASP A 1 76 ? 11.160 -0.523 -4.904 1.00 81.62 76 ASP A N 1
ATOM 604 C CA . ASP A 1 76 ? 12.272 -0.498 -5.833 1.00 81.62 76 ASP A CA 1
ATOM 605 C C . ASP A 1 76 ? 11.851 0.019 -7.216 1.00 81.62 76 ASP A C 1
ATOM 607 O O . ASP A 1 76 ? 10.710 0.410 -7.479 1.00 81.62 76 ASP A O 1
ATOM 611 N N . THR A 1 77 ? 12.844 0.177 -8.080 1.00 81.81 77 THR A N 1
ATOM 612 C CA . THR A 1 77 ? 12.628 0.418 -9.500 1.00 81.81 77 THR A CA 1
ATOM 613 C C . THR A 1 77 ? 12.933 -0.872 -10.254 1.00 81.81 77 THR A C 1
ATOM 615 O O . THR A 1 77 ? 13.963 -1.497 -10.008 1.00 81.81 77 THR A O 1
ATOM 618 N N . GLY A 1 78 ? 12.097 -1.249 -11.215 1.00 76.06 78 GLY A N 1
ATOM 619 C CA . GLY A 1 78 ? 12.343 -2.407 -12.074 1.00 76.06 78 GLY A CA 1
ATOM 620 C C . GLY A 1 78 ? 13.326 -2.107 -13.216 1.00 76.06 78 GLY A C 1
ATOM 621 O O . GLY A 1 78 ? 14.259 -1.313 -13.092 1.00 76.06 78 GLY A O 1
ATOM 622 N N . GLY A 1 79 ? 13.126 -2.756 -14.370 1.00 71.19 79 GLY A N 1
ATOM 623 C CA . GLY A 1 79 ? 13.794 -2.370 -15.623 1.00 71.19 79 GLY A CA 1
ATOM 624 C C . GLY A 1 79 ? 13.441 -0.939 -16.066 1.00 71.19 79 GLY A C 1
ATOM 625 O O . GLY A 1 79 ? 12.679 -0.250 -15.390 1.00 71.19 79 GLY A O 1
ATOM 626 N N . ASP A 1 80 ? 13.986 -0.490 -17.202 1.00 69.94 80 ASP A N 1
ATOM 627 C CA . ASP A 1 80 ? 13.878 0.904 -17.668 1.00 69.94 80 ASP A CA 1
ATOM 628 C C . ASP A 1 80 ? 12.450 1.487 -17.520 1.00 69.94 80 ASP A C 1
ATOM 630 O O . ASP A 1 80 ? 11.536 1.128 -18.263 1.00 69.94 80 ASP A O 1
ATOM 634 N N . ASN A 1 81 ? 12.306 2.444 -16.592 1.00 74.06 81 ASN A N 1
ATOM 635 C CA . ASN A 1 81 ? 11.106 3.236 -16.264 1.00 74.06 81 ASN A CA 1
ATOM 636 C C . ASN A 1 81 ? 10.008 2.582 -15.403 1.00 74.06 81 ASN A C 1
ATOM 638 O O . ASN A 1 81 ? 8.953 3.192 -15.239 1.00 74.06 81 ASN A O 1
ATOM 642 N N . LEU A 1 82 ? 10.234 1.412 -14.803 1.00 84.19 82 LEU A N 1
ATOM 643 C CA . LEU A 1 82 ? 9.334 0.899 -13.762 1.00 84.19 82 LEU A CA 1
ATOM 644 C C . LEU A 1 82 ? 9.724 1.513 -12.415 1.00 84.19 82 LEU A C 1
ATOM 646 O O . LEU A 1 82 ? 10.793 1.210 -11.895 1.00 84.19 82 LEU A O 1
ATOM 650 N N . ILE A 1 83 ? 8.891 2.402 -11.873 1.00 88.94 83 ILE A N 1
ATOM 651 C CA . ILE A 1 83 ? 9.157 3.112 -10.616 1.00 88.94 83 ILE A CA 1
ATOM 652 C C . ILE A 1 83 ? 7.952 2.958 -9.701 1.00 88.94 83 ILE A C 1
ATOM 654 O O . ILE A 1 83 ? 6.853 3.403 -10.037 1.00 88.94 83 ILE A O 1
ATOM 658 N N . GLU A 1 84 ? 8.170 2.381 -8.526 1.00 90.44 84 GLU A N 1
ATOM 659 C CA . GLU A 1 84 ? 7.128 2.284 -7.517 1.00 90.44 84 GLU A CA 1
ATOM 660 C C . GLU A 1 84 ? 7.012 3.566 -6.692 1.00 90.44 84 GLU A C 1
ATOM 662 O O . GLU A 1 84 ? 8.001 4.200 -6.303 1.00 90.44 84 GLU A O 1
ATOM 667 N N . SER A 1 85 ? 5.769 3.956 -6.416 1.00 93.62 85 SER A N 1
ATOM 668 C CA . SER A 1 85 ? 5.468 5.101 -5.566 1.00 93.62 85 SER A CA 1
ATOM 669 C C . SER A 1 85 ? 4.182 4.899 -4.775 1.00 93.62 85 SER A C 1
ATOM 671 O O . SER A 1 85 ? 3.291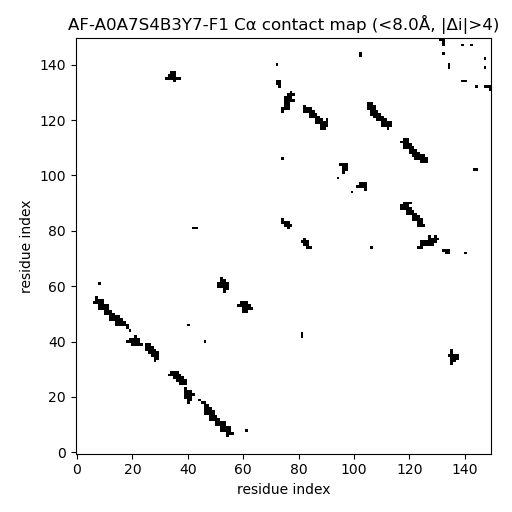 4.144 -5.166 1.00 93.62 85 SER A O 1
ATOM 673 N N . LEU A 1 86 ? 4.088 5.597 -3.648 1.00 94.31 86 LEU A N 1
ATOM 674 C CA . LEU A 1 86 ? 2.924 5.603 -2.775 1.00 94.31 86 LEU A CA 1
ATOM 675 C C . LEU A 1 86 ? 2.673 7.014 -2.287 1.00 94.31 86 LEU A C 1
ATOM 677 O O . LEU A 1 86 ? 3.548 7.630 -1.682 1.00 94.31 86 LEU A O 1
ATOM 681 N N . THR A 1 87 ? 1.445 7.477 -2.466 1.00 95.06 87 THR A N 1
ATOM 682 C CA . THR A 1 87 ? 0.967 8.723 -1.876 1.00 95.06 87 THR A CA 1
ATOM 683 C C . THR A 1 87 ? 0.032 8.410 -0.718 1.00 95.06 87 THR A C 1
ATOM 685 O O . THR A 1 87 ? -0.941 7.674 -0.879 1.00 95.06 87 THR A O 1
ATOM 688 N N . VAL A 1 88 ? 0.307 8.993 0.449 1.00 93.44 88 VAL A N 1
ATOM 689 C CA . VAL A 1 88 ? -0.546 8.887 1.638 1.00 93.44 88 VAL A CA 1
ATOM 690 C C . VAL A 1 88 ? -0.882 10.282 2.146 1.00 93.44 88 VAL A C 1
ATOM 692 O O . VAL A 1 88 ? 0.008 11.108 2.345 1.00 93.44 88 VAL A O 1
ATOM 695 N N . CYS A 1 89 ? -2.165 10.537 2.381 1.00 91.75 89 CYS A N 1
ATOM 696 C CA . CYS A 1 89 ? -2.665 11.804 2.908 1.00 91.75 89 CYS A CA 1
ATOM 697 C C . CYS A 1 89 ? -3.035 11.678 4.388 1.00 91.75 89 CYS A C 1
ATOM 699 O O . CYS A 1 89 ? -3.472 10.618 4.835 1.00 91.75 89 CYS A O 1
ATOM 701 N N . GLY A 1 90 ? -2.857 12.759 5.151 1.00 87.81 90 GLY A N 1
ATOM 702 C CA . GLY A 1 90 ? -3.224 12.802 6.571 1.00 87.81 90 GLY A CA 1
ATOM 703 C C . GLY A 1 90 ? -2.310 11.990 7.497 1.00 87.81 90 GLY A C 1
ATOM 704 O O . GLY A 1 90 ? -2.749 11.560 8.561 1.00 87.81 90 GLY A O 1
ATOM 705 N N . LEU A 1 91 ? -1.053 11.764 7.104 1.00 88.50 91 LEU A N 1
ATOM 706 C CA . LEU A 1 91 ? -0.054 11.130 7.966 1.00 88.50 91 LEU A CA 1
ATOM 707 C C . LEU A 1 91 ? 0.291 12.026 9.165 1.00 88.50 91 LEU A C 1
ATOM 709 O O . LEU A 1 91 ? 0.630 13.194 8.988 1.00 88.50 91 LEU A O 1
ATOM 71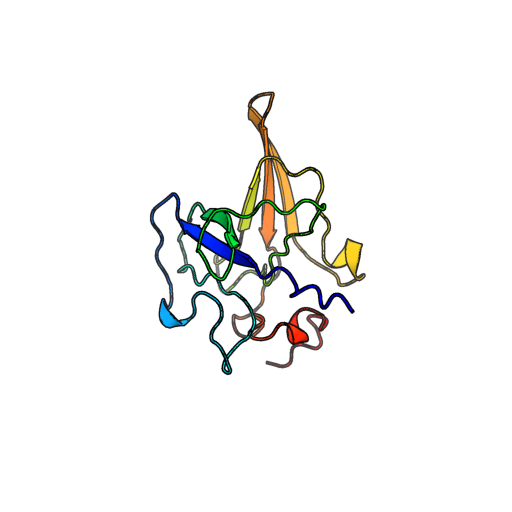3 N N . GLU A 1 92 ? 0.283 11.459 10.375 1.00 88.06 92 GLU A N 1
ATOM 714 C CA . GLU A 1 92 ? 0.836 12.127 11.565 1.00 88.06 92 GLU A CA 1
ATOM 715 C C . GLU A 1 92 ? 2.371 12.150 11.526 1.00 88.06 92 GLU A C 1
ATOM 717 O O . GLU A 1 92 ? 3.002 13.161 11.835 1.00 88.06 92 GLU A O 1
ATOM 722 N N . SER A 1 93 ? 2.976 11.027 11.135 1.00 90.81 93 SER A N 1
ATOM 723 C CA . SER A 1 93 ? 4.414 10.865 10.938 1.00 90.81 93 SER A CA 1
ATOM 724 C C . SER A 1 93 ? 4.694 9.680 10.011 1.00 90.81 93 SER A C 1
ATOM 726 O O . SER A 1 93 ? 3.811 8.870 9.720 1.00 90.81 93 SER A O 1
ATOM 728 N N . PHE A 1 94 ? 5.932 9.578 9.537 1.00 92.12 94 PHE A N 1
ATOM 729 C CA . PHE A 1 94 ? 6.436 8.411 8.825 1.00 92.12 94 PHE A CA 1
ATOM 730 C C . PHE A 1 94 ? 7.852 8.098 9.304 1.00 92.12 94 PHE A C 1
ATOM 732 O O . PHE A 1 94 ? 8.571 8.982 9.766 1.00 92.12 94 PHE A O 1
ATOM 739 N N . GLU A 1 95 ? 8.254 6.843 9.153 1.00 90.75 95 GLU A N 1
ATOM 740 C CA . GLU A 1 95 ? 9.611 6.374 9.407 1.00 90.75 95 GLU A CA 1
ATOM 741 C C . GLU A 1 95 ? 10.033 5.460 8.258 1.00 90.75 95 GLU A C 1
ATOM 743 O O . GLU A 1 95 ? 9.209 4.744 7.687 1.00 90.75 95 GLU A O 1
ATOM 748 N N . THR A 1 96 ? 11.317 5.472 7.917 1.00 88.31 96 THR A N 1
ATOM 749 C CA . THR A 1 96 ? 11.873 4.573 6.899 1.00 88.31 96 THR A CA 1
ATOM 750 C C . THR A 1 96 ? 12.593 3.395 7.547 1.00 88.31 96 THR A C 1
ATOM 752 O O . THR A 1 96 ? 12.907 3.424 8.739 1.00 88.31 96 THR A O 1
ATOM 755 N N . SER A 1 97 ? 12.937 2.364 6.770 1.00 80.38 97 SER A N 1
ATOM 756 C CA . SER A 1 97 ? 13.783 1.267 7.267 1.00 80.38 97 SER A CA 1
ATOM 757 C C . SER A 1 97 ? 15.130 1.765 7.813 1.00 80.38 97 SER A C 1
ATOM 759 O O . SER A 1 97 ? 15.679 1.164 8.739 1.00 80.38 97 SER A O 1
ATOM 761 N N . ALA A 1 98 ? 15.637 2.889 7.292 1.00 83.19 98 ALA A N 1
ATOM 762 C CA . ALA A 1 98 ? 16.852 3.523 7.789 1.00 83.19 98 ALA A CA 1
ATOM 763 C C . ALA A 1 98 ? 16.637 4.132 9.181 1.00 83.19 98 ALA A C 1
ATOM 765 O O . ALA A 1 98 ? 17.489 3.957 10.049 1.00 83.19 98 ALA A O 1
ATOM 766 N N . GLY A 1 99 ? 15.494 4.786 9.412 1.00 84.44 99 GLY A N 1
ATOM 767 C CA . GLY A 1 99 ? 15.130 5.348 10.717 1.00 84.44 99 GLY A CA 1
ATOM 768 C C . GLY A 1 99 ? 14.844 4.277 11.774 1.00 84.44 99 GLY A C 1
ATOM 769 O O . GLY A 1 99 ? 15.357 4.355 12.888 1.00 84.44 99 GLY A O 1
ATOM 770 N N . LEU A 1 100 ? 14.082 3.240 11.415 1.00 84.25 100 LEU A N 1
ATOM 771 C CA . LEU A 1 100 ? 13.644 2.202 12.358 1.00 84.25 100 LEU A CA 1
ATOM 772 C C . LEU A 1 100 ? 14.718 1.159 12.665 1.00 84.25 100 LEU A C 1
ATOM 774 O O . LEU A 1 100 ? 14.843 0.714 13.806 1.00 84.25 100 LEU A O 1
ATOM 778 N N . TYR A 1 101 ? 15.458 0.734 11.641 1.00 78.88 101 TYR A N 1
ATOM 779 C CA . TYR A 1 101 ? 16.305 -0.460 11.709 1.00 78.88 101 TYR A CA 1
ATOM 780 C C . TYR A 1 101 ? 17.749 -0.202 11.267 1.00 78.88 101 TYR A C 1
ATOM 782 O O . TYR A 1 101 ? 18.561 -1.125 11.276 1.00 78.88 101 TYR A O 1
ATOM 790 N N . GLY A 1 102 ? 18.088 1.028 10.864 1.00 78.50 102 GLY A N 1
ATOM 791 C CA . GLY A 1 102 ? 19.406 1.348 10.313 1.00 78.50 102 GLY A CA 1
ATOM 792 C C . GLY A 1 102 ? 19.683 0.682 8.962 1.00 78.50 102 GLY A C 1
ATOM 793 O O . GLY A 1 102 ? 20.835 0.640 8.538 1.00 78.50 102 GLY A O 1
ATOM 794 N N . ILE A 1 103 ? 18.654 0.149 8.294 1.00 73.81 103 ILE A N 1
ATOM 795 C CA . ILE A 1 103 ? 18.772 -0.491 6.981 1.00 73.81 103 ILE A CA 1
ATOM 796 C C . ILE A 1 103 ? 18.669 0.609 5.923 1.00 73.81 103 ILE A C 1
ATOM 798 O O . ILE A 1 103 ? 17.601 1.221 5.819 1.00 73.81 103 ILE A O 1
ATOM 802 N N . PRO A 1 104 ? 19.735 0.882 5.146 1.00 74.56 104 PRO A N 1
ATOM 803 C CA . PRO A 1 104 ? 19.716 1.937 4.145 1.00 74.56 104 PRO A CA 1
ATOM 804 C C . PRO A 1 104 ? 18.529 1.783 3.196 1.00 74.56 104 PRO A C 1
ATOM 806 O O . PRO A 1 104 ? 18.283 0.703 2.667 1.00 74.56 104 PRO A O 1
ATOM 809 N N . THR A 1 105 ? 17.809 2.880 2.990 1.00 73.94 105 THR A N 1
ATOM 810 C CA . THR A 1 105 ? 16.784 2.999 1.957 1.00 73.94 105 THR A CA 1
ATOM 811 C C . THR A 1 105 ? 17.102 4.201 1.087 1.00 73.94 105 THR A C 1
ATOM 813 O O . THR A 1 105 ? 17.758 5.153 1.519 1.00 73.94 105 THR A O 1
ATOM 816 N N . THR A 1 106 ? 16.633 4.148 -0.142 1.00 81.06 106 THR A N 1
ATOM 817 C CA . THR A 1 106 ? 16.881 5.128 -1.189 1.00 81.06 106 THR A CA 1
ATOM 818 C C . THR A 1 106 ? 15.531 5.459 -1.810 1.00 81.06 106 THR A C 1
ATOM 820 O O . THR A 1 106 ? 15.103 4.886 -2.815 1.00 81.06 106 THR A O 1
ATOM 823 N N . ILE A 1 107 ? 14.842 6.399 -1.170 1.00 89.25 107 ILE A N 1
ATOM 824 C CA . ILE A 1 107 ? 13.542 6.910 -1.600 1.00 89.25 107 ILE A CA 1
ATOM 825 C C . ILE A 1 107 ? 13.582 8.435 -1.693 1.00 89.25 107 ILE A C 1
ATOM 827 O O . ILE A 1 107 ? 14.276 9.099 -0.919 1.00 89.25 107 ILE A O 1
ATOM 831 N N . ILE A 1 108 ? 12.821 8.988 -2.631 1.00 92.19 108 ILE A N 1
ATOM 832 C CA . ILE A 1 108 ? 12.471 10.408 -2.664 1.00 92.19 108 ILE A CA 1
ATOM 833 C C . ILE A 1 108 ? 11.188 10.588 -1.856 1.00 92.19 108 ILE A C 1
ATOM 835 O O . ILE A 1 108 ? 10.265 9.781 -1.967 1.00 92.19 108 ILE A O 1
ATOM 839 N N . ILE A 1 109 ? 11.149 11.634 -1.032 1.00 93.88 109 ILE A N 1
ATOM 840 C CA . ILE A 1 109 ? 9.996 11.978 -0.200 1.00 93.88 109 ILE A CA 1
ATOM 841 C C . ILE A 1 109 ? 9.579 13.400 -0.546 1.00 93.88 109 ILE A C 1
ATOM 843 O O . ILE A 1 109 ? 10.358 14.338 -0.370 1.00 93.88 109 ILE A O 1
ATOM 847 N N . GLU A 1 110 ? 8.349 13.552 -1.018 1.00 95.44 110 GLU A N 1
ATOM 848 C CA . GLU A 1 110 ? 7.776 14.839 -1.398 1.00 95.44 110 GLU A CA 1
ATOM 849 C C . GLU A 1 110 ? 6.465 15.057 -0.655 1.00 95.44 110 GLU A C 1
ATOM 851 O O . GLU A 1 110 ? 5.556 14.232 -0.715 1.00 95.44 110 GLU A O 1
ATOM 856 N N . THR A 1 111 ? 6.353 16.184 0.042 1.00 93.25 111 THR A N 1
ATOM 857 C CA . THR A 1 111 ? 5.137 16.561 0.763 1.00 93.25 111 THR A CA 1
ATOM 858 C C . THR A 1 111 ? 4.457 17.718 0.049 1.00 93.25 111 THR A C 1
ATOM 860 O O . THR A 1 111 ? 5.091 18.726 -0.258 1.00 93.25 111 THR A O 1
ATOM 863 N N . THR A 1 112 ? 3.162 17.566 -0.214 1.00 92.38 112 THR A N 1
ATOM 864 C CA . THR A 1 112 ? 2.332 18.554 -0.903 1.00 92.38 112 THR A CA 1
ATOM 865 C C . THR A 1 112 ? 1.067 18.820 -0.099 1.00 92.38 112 THR A C 1
ATOM 867 O O . THR A 1 112 ? 0.339 17.892 0.254 1.00 92.38 112 THR A O 1
ATOM 870 N N . ASP A 1 113 ? 0.771 20.094 0.146 1.00 88.62 113 ASP A N 1
ATOM 871 C CA . ASP A 1 113 ? -0.518 20.513 0.692 1.00 88.62 113 ASP A CA 1
ATOM 872 C C . ASP A 1 113 ? -1.562 20.508 -0.432 1.00 88.62 113 ASP A C 1
ATOM 874 O O . ASP A 1 113 ? -1.523 21.339 -1.342 1.00 88.62 113 ASP A O 1
ATOM 878 N N . VAL A 1 114 ? -2.487 19.548 -0.390 1.00 85.00 114 VAL A N 1
ATOM 879 C CA . VAL A 1 114 ? -3.581 19.425 -1.368 1.00 85.00 114 VAL A CA 1
ATOM 880 C C . VAL A 1 114 ? -4.704 20.398 -1.018 1.00 85.00 114 VAL A C 1
ATOM 882 O O . VAL A 1 114 ? -5.296 21.031 -1.894 1.00 85.00 114 VAL A O 1
ATOM 885 N N . THR A 1 115 ? -4.959 20.575 0.278 1.00 84.88 115 THR A N 1
ATOM 886 C CA . THR A 1 115 ? -5.822 21.630 0.818 1.00 84.88 115 THR A CA 1
ATOM 887 C C . THR A 1 115 ? -5.197 22.202 2.095 1.00 84.88 115 THR A C 1
ATOM 889 O O . THR A 1 115 ? -4.309 21.574 2.667 1.00 84.88 115 THR A O 1
ATOM 892 N N . PRO A 1 116 ? -5.676 23.344 2.630 1.00 81.88 116 PRO A N 1
ATOM 893 C CA . PRO A 1 116 ? -5.190 23.859 3.915 1.00 81.88 116 PRO A CA 1
ATOM 894 C C . PRO A 1 116 ? -5.366 22.906 5.113 1.00 81.88 116 PRO A C 1
ATOM 896 O O . PRO A 1 116 ? -4.818 23.177 6.177 1.00 81.88 116 PRO A O 1
ATOM 899 N N . ALA A 1 117 ? -6.166 21.844 4.971 1.00 81.25 117 ALA A N 1
ATOM 900 C CA . ALA A 1 117 ? -6.422 20.842 6.004 1.00 81.25 117 ALA A CA 1
ATOM 901 C C . ALA A 1 117 ? -5.930 19.434 5.616 1.00 81.25 117 ALA A C 1
ATOM 903 O O . ALA A 1 117 ? -6.135 18.494 6.380 1.00 81.25 117 ALA A O 1
ATOM 904 N N . GLU A 1 118 ? -5.320 19.273 4.440 1.00 87.69 118 GLU A N 1
ATOM 905 C CA . GLU A 1 118 ? -4.926 17.973 3.905 1.00 87.69 118 GLU A CA 1
ATOM 906 C C . GLU A 1 118 ? -3.549 18.063 3.258 1.00 87.69 118 GLU A C 1
ATOM 908 O O . GLU A 1 118 ? -3.368 18.665 2.196 1.00 87.69 118 GLU A O 1
ATOM 913 N N . THR A 1 119 ? -2.594 17.413 3.908 1.00 93.12 119 THR A N 1
ATOM 914 C CA . THR A 1 119 ? -1.233 17.244 3.421 1.00 93.12 119 THR A CA 1
ATOM 915 C C . THR A 1 119 ? -1.053 15.799 2.976 1.00 93.12 119 THR A C 1
ATOM 917 O O . THR A 1 119 ? -1.430 14.868 3.697 1.00 93.12 119 THR A O 1
ATOM 920 N N . CYS A 1 120 ? -0.467 15.615 1.798 1.00 95.19 120 CYS A N 1
ATOM 921 C CA . CYS A 1 120 ? -0.122 14.313 1.250 1.00 95.19 120 CYS A CA 1
ATOM 922 C C . CYS A 1 120 ? 1.391 14.182 1.106 1.00 95.19 120 CYS A C 1
ATOM 924 O O . CYS A 1 120 ? 2.067 15.120 0.685 1.00 95.19 120 CYS A O 1
ATOM 926 N N . THR A 1 121 ? 1.913 13.007 1.434 1.00 95.56 121 THR A N 1
ATOM 927 C CA . THR A 1 121 ? 3.323 12.656 1.267 1.00 95.56 121 THR A CA 1
ATOM 928 C C . THR A 1 121 ? 3.435 11.533 0.253 1.00 95.56 121 THR A C 1
ATOM 930 O O . THR A 1 121 ? 2.783 10.497 0.397 1.00 95.56 121 THR A O 1
ATOM 933 N N . THR A 1 122 ? 4.265 11.748 -0.761 1.00 95.69 122 THR A N 1
ATOM 934 C CA . THR A 1 122 ? 4.614 10.758 -1.774 1.00 95.69 122 THR A CA 1
ATOM 935 C C . THR A 1 122 ? 6.001 10.204 -1.488 1.00 95.69 122 THR A C 1
ATOM 937 O O . THR A 1 122 ? 6.958 10.960 -1.319 1.00 95.69 122 THR A O 1
ATOM 940 N N . PHE A 1 123 ? 6.090 8.880 -1.444 1.00 94.56 123 PHE A N 1
ATOM 941 C CA . PHE A 1 123 ? 7.322 8.111 -1.348 1.00 94.56 123 PHE A CA 1
ATOM 942 C C . PHE A 1 123 ? 7.578 7.474 -2.710 1.00 94.56 123 PHE A C 1
ATOM 944 O O . PHE A 1 123 ? 6.699 6.782 -3.219 1.00 94.56 123 PHE A O 1
ATOM 951 N N . THR A 1 124 ? 8.757 7.693 -3.285 1.00 93.75 124 THR A N 1
ATOM 952 C CA . THR A 1 124 ? 9.117 7.193 -4.619 1.00 93.75 124 THR A CA 1
ATOM 953 C C . THR A 1 124 ? 10.424 6.421 -4.544 1.00 93.75 124 THR A C 1
ATOM 955 O O . THR A 1 124 ? 11.417 6.934 -4.021 1.00 93.75 124 THR A O 1
ATOM 958 N N . ALA A 1 125 ? 10.437 5.198 -5.069 1.00 90.56 125 ALA A N 1
ATOM 959 C CA . ALA A 1 125 ? 11.632 4.371 -5.132 1.00 90.56 125 ALA A CA 1
ATOM 960 C C . ALA A 1 125 ? 12.718 4.999 -6.024 1.00 90.56 125 ALA A C 1
ATOM 962 O O . ALA A 1 125 ? 12.423 5.654 -7.024 1.00 90.56 125 ALA A O 1
ATOM 963 N N . THR A 1 126 ? 13.993 4.794 -5.675 1.00 86.94 126 THR A N 1
ATOM 964 C CA . THR A 1 126 ? 15.128 5.275 -6.496 1.00 86.94 126 THR A CA 1
ATOM 965 C C . THR A 1 126 ? 16.208 4.234 -6.756 1.00 86.94 126 THR A C 1
ATOM 967 O O . THR A 1 126 ? 17.200 4.528 -7.422 1.00 86.94 126 THR A O 1
ATOM 970 N N . THR A 1 127 ? 16.073 3.028 -6.208 1.00 83.62 127 THR A N 1
ATOM 971 C CA . THR A 1 127 ? 17.058 1.959 -6.386 1.00 83.62 12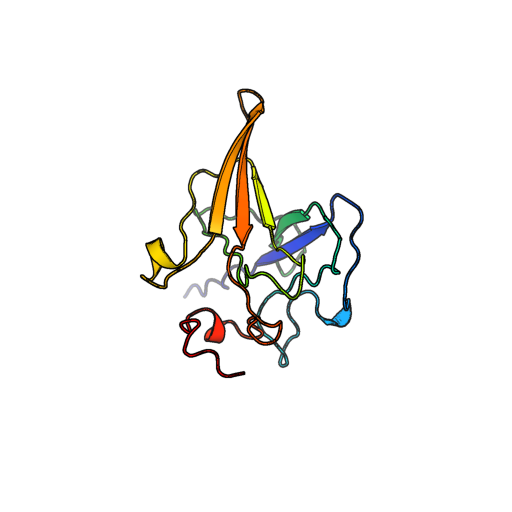7 THR A CA 1
ATOM 972 C C . THR A 1 127 ? 16.473 0.806 -7.149 1.00 83.62 127 THR A C 1
ATOM 974 O O . THR A 1 127 ? 15.376 0.351 -6.853 1.00 83.62 127 THR A O 1
ATOM 977 N N . GLN A 1 128 ? 17.261 0.337 -8.110 1.00 80.81 128 GLN A N 1
ATOM 978 C CA . GLN A 1 128 ? 16.900 -0.792 -8.928 1.00 80.81 128 GLN A CA 1
ATOM 979 C C . GLN A 1 128 ? 17.052 -2.102 -8.165 1.00 80.81 128 GLN A C 1
ATOM 981 O O . GLN A 1 128 ? 18.131 -2.397 -7.647 1.00 80.81 128 GLN A O 1
ATOM 986 N N . ALA A 1 129 ? 15.994 -2.901 -8.174 1.00 76.50 129 ALA A N 1
ATOM 987 C CA . ALA A 1 129 ? 16.024 -4.309 -7.819 1.00 76.50 129 ALA A CA 1
ATOM 988 C C . ALA A 1 129 ? 15.217 -5.104 -8.861 1.00 76.50 129 ALA A C 1
ATOM 990 O O . ALA A 1 129 ? 14.660 -4.545 -9.806 1.00 76.50 129 ALA A O 1
ATOM 991 N N . GLY A 1 130 ? 15.264 -6.431 -8.790 1.00 68.25 130 GLY A N 1
ATOM 992 C CA . GLY A 1 130 ? 14.497 -7.292 -9.694 1.00 68.25 130 GLY A CA 1
ATOM 993 C C . GLY A 1 130 ? 13.410 -7.988 -8.899 1.00 68.25 130 GLY A C 1
ATOM 994 O O . GLY A 1 130 ? 13.728 -8.444 -7.821 1.00 68.25 130 GLY A O 1
ATOM 995 N N . GLY A 1 131 ? 12.194 -8.147 -9.434 1.00 65.06 131 GLY A N 1
ATOM 996 C CA . GLY A 1 131 ? 10.981 -8.536 -8.681 1.00 65.06 131 GLY A CA 1
ATOM 997 C C . GLY A 1 131 ? 10.905 -9.938 -8.039 1.00 65.06 131 GLY A C 1
ATOM 998 O O . GLY A 1 131 ? 9.837 -10.557 -8.046 1.00 65.06 131 GLY A O 1
ATOM 999 N N . ALA A 1 132 ? 12.019 -10.470 -7.538 1.00 66.44 132 ALA A N 1
ATOM 1000 C CA . ALA A 1 132 ? 12.121 -11.651 -6.691 1.00 66.44 132 ALA A CA 1
ATOM 1001 C C . ALA A 1 132 ? 12.326 -11.303 -5.198 1.00 66.44 132 ALA A C 1
ATOM 1003 O O . ALA A 1 132 ? 12.132 -12.184 -4.364 1.00 66.44 132 ALA A O 1
ATOM 1004 N N . ASN A 1 133 ? 12.664 -10.054 -4.843 1.00 71.19 133 ASN A N 1
ATOM 1005 C CA . ASN A 1 133 ? 12.928 -9.623 -3.457 1.00 71.19 133 ASN A CA 1
ATOM 1006 C C . ASN A 1 133 ? 11.672 -9.309 -2.623 1.00 71.19 133 ASN A C 1
ATOM 1008 O O . ASN A 1 133 ? 11.789 -8.960 -1.446 1.00 71.19 133 ASN A O 1
ATOM 1012 N N . ASN A 1 134 ? 10.481 -9.454 -3.202 1.00 77.62 134 ASN A N 1
ATOM 1013 C CA . ASN A 1 134 ? 9.217 -9.124 -2.556 1.00 77.62 134 ASN A CA 1
ATOM 1014 C C . ASN A 1 134 ? 8.924 -10.127 -1.422 1.00 77.62 134 ASN A C 1
ATOM 1016 O O . ASN A 1 134 ? 8.917 -11.341 -1.674 1.00 77.62 134 ASN A O 1
ATOM 1020 N N . PRO A 1 135 ? 8.580 -9.674 -0.202 1.00 81.19 135 PRO A N 1
ATOM 1021 C CA . PRO A 1 135 ? 8.261 -10.577 0.894 1.00 81.19 135 PRO A CA 1
ATOM 1022 C C . PRO A 1 135 ? 7.004 -11.399 0.579 1.00 81.19 135 PRO A C 1
ATOM 1024 O O . PRO A 1 135 ? 5.912 -10.882 0.332 1.00 81.19 135 PRO A O 1
ATOM 1027 N N . ASN A 1 136 ? 7.150 -12.717 0.623 1.00 82.94 136 ASN A N 1
ATOM 1028 C CA . ASN A 1 136 ? 6.058 -13.681 0.631 1.00 82.94 136 ASN A CA 1
ATOM 1029 C C . ASN A 1 136 ? 5.710 -14.093 2.067 1.00 82.94 136 ASN A C 1
ATOM 1031 O O . ASN A 1 136 ? 4.569 -14.480 2.336 1.00 82.94 136 ASN A O 1
ATOM 1035 N N . PHE A 1 137 ? 6.658 -13.967 2.996 1.00 85.81 137 PHE A N 1
ATOM 1036 C CA . PHE A 1 137 ? 6.466 -14.295 4.400 1.00 85.81 137 PHE A CA 1
ATOM 1037 C C . PHE A 1 137 ? 6.786 -13.121 5.329 1.00 85.81 137 PHE A C 1
ATOM 1039 O O . PHE A 1 137 ? 7.731 -12.366 5.116 1.00 85.81 137 PHE A O 1
ATOM 1046 N N . LEU A 1 138 ? 6.047 -13.003 6.435 1.00 82.00 138 LEU A N 1
ATOM 1047 C CA . LEU A 1 138 ? 6.307 -12.019 7.492 1.00 82.00 138 LEU A CA 1
ATOM 1048 C C . LEU A 1 138 ? 7.700 -12.176 8.112 1.00 82.00 138 LEU A C 1
ATOM 1050 O O . LEU A 1 138 ? 8.230 -11.220 8.662 1.00 82.00 138 LEU A O 1
ATOM 1054 N N . SER A 1 139 ? 8.313 -13.357 8.038 1.00 81.50 139 SER A N 1
ATOM 1055 C CA . SER A 1 139 ? 9.696 -13.552 8.485 1.00 81.50 139 SER A CA 1
ATOM 1056 C C . SER A 1 139 ? 10.724 -12.822 7.617 1.00 81.50 139 SER A C 1
ATOM 1058 O O . SER A 1 139 ? 11.828 -12.569 8.090 1.00 81.50 139 SER A O 1
ATOM 1060 N N . GLU A 1 140 ? 10.384 -12.491 6.370 1.00 79.62 140 GLU A N 1
ATOM 1061 C CA . GLU A 1 140 ? 11.304 -11.892 5.394 1.00 79.62 140 GLU A CA 1
ATOM 1062 C C . GLU A 1 140 ? 11.410 -10.371 5.558 1.00 79.62 140 GLU A C 1
ATOM 1064 O O . GLU A 1 140 ? 12.448 -9.795 5.258 1.00 79.62 140 GLU A O 1
ATOM 1069 N N . VAL A 1 141 ? 10.396 -9.714 6.131 1.00 76.06 141 VAL A N 1
ATOM 1070 C CA . VAL A 1 141 ? 10.364 -8.243 6.274 1.00 76.06 141 VAL A CA 1
ATOM 1071 C C . VAL A 1 141 ? 11.427 -7.673 7.218 1.00 76.06 141 VAL A C 1
ATOM 1073 O O . VAL A 1 141 ? 11.691 -6.473 7.210 1.00 76.06 141 VAL A O 1
ATOM 1076 N N . PHE A 1 142 ? 12.025 -8.524 8.051 1.00 70.88 142 PHE A N 1
ATOM 1077 C CA . PHE A 1 142 ? 13.102 -8.157 8.973 1.00 70.88 142 PHE A CA 1
ATOM 1078 C C . PHE A 1 142 ? 14.486 -8.564 8.457 1.00 70.88 142 PHE A C 1
ATOM 1080 O O . PHE A 1 142 ? 15.481 -8.389 9.164 1.00 70.88 142 PHE A O 1
ATOM 1087 N N . VAL A 1 143 ? 14.562 -9.134 7.253 1.00 68.81 143 VAL A N 1
ATOM 1088 C CA . VAL A 1 143 ? 15.822 -9.525 6.627 1.00 68.81 143 VAL A CA 1
ATOM 1089 C C . VAL A 1 143 ? 16.385 -8.307 5.886 1.00 68.81 143 VAL A C 1
ATOM 1091 O O . VAL A 1 143 ? 15.699 -7.741 5.038 1.00 68.81 143 VAL A O 1
ATOM 1094 N N . PRO A 1 144 ? 17.616 -7.861 6.200 1.00 66.88 144 PRO A N 1
ATOM 1095 C CA . PRO A 1 144 ? 18.283 -6.812 5.435 1.00 66.88 144 PRO A CA 1
ATOM 1096 C C . PRO A 1 144 ? 18.347 -7.149 3.942 1.00 66.88 144 PRO A C 1
ATOM 1098 O O . PRO A 1 144 ? 18.573 -8.304 3.588 1.00 66.88 144 PRO A O 1
ATOM 1101 N N . PHE A 1 145 ? 18.187 -6.141 3.080 1.00 63.06 145 PHE A N 1
ATOM 1102 C CA . PHE A 1 145 ? 18.123 -6.313 1.622 1.00 63.06 145 PHE A CA 1
ATOM 1103 C C . PHE A 1 145 ? 19.316 -7.096 1.044 1.00 63.06 145 PHE A C 1
ATOM 1105 O O . PHE A 1 145 ? 19.141 -7.936 0.171 1.00 63.06 145 PHE A O 1
ATOM 1112 N N . ASP A 1 146 ? 20.524 -6.903 1.585 1.00 63.69 146 ASP A N 1
ATOM 1113 C CA . ASP A 1 146 ? 21.750 -7.610 1.181 1.00 63.69 146 ASP A CA 1
ATOM 1114 C C . ASP A 1 146 ? 21.776 -9.106 1.554 1.00 63.69 146 ASP A C 1
ATOM 1116 O O . ASP A 1 146 ? 22.734 -9.806 1.228 1.00 63.69 146 ASP A O 1
ATOM 1120 N N . ARG A 1 147 ? 20.747 -9.592 2.257 1.00 64.00 147 ARG A N 1
ATOM 1121 C CA . ARG A 1 147 ? 20.588 -10.979 2.720 1.00 64.00 147 ARG A CA 1
ATOM 1122 C C . ARG A 1 147 ? 19.307 -11.643 2.219 1.00 64.00 147 ARG A C 1
ATOM 1124 O O . ARG A 1 147 ? 19.009 -12.758 2.645 1.00 64.00 147 ARG A O 1
ATOM 1131 N N . ILE A 1 148 ? 18.534 -10.962 1.377 1.00 61.81 148 ILE A N 1
ATOM 1132 C CA . ILE A 1 148 ? 17.418 -11.574 0.660 1.00 61.81 148 ILE A CA 1
ATOM 1133 C C . ILE A 1 148 ? 18.045 -12.315 -0.529 1.00 61.81 148 ILE A C 1
ATOM 1135 O O . ILE A 1 148 ? 18.413 -11.706 -1.531 1.00 61.81 148 ILE A O 1
ATOM 1139 N N . ASP A 1 149 ? 18.283 -13.618 -0.358 1.00 50.66 149 ASP A N 1
ATOM 1140 C CA . ASP A 1 149 ? 18.838 -14.479 -1.407 1.00 50.66 149 ASP A CA 1
ATOM 1141 C C . ASP A 1 149 ? 17.828 -14.603 -2.566 1.00 50.66 149 ASP A C 1
ATOM 1143 O O . ASP A 1 149 ? 16.680 -14.993 -2.345 1.00 50.66 149 ASP A O 1
ATOM 1147 N N . ASN A 1 150 ? 18.270 -14.273 -3.788 1.00 49.22 150 ASN A N 1
ATOM 1148 C CA . ASN A 1 150 ? 17.517 -14.452 -5.041 1.00 49.22 150 ASN A CA 1
ATOM 1149 C C . ASN A 1 150 ? 17.492 -15.915 -5.504 1.00 49.22 150 ASN A C 1
ATOM 1151 O O . ASN A 1 150 ? 18.582 -16.537 -5.539 1.00 49.22 150 ASN A O 1
#

Solvent-accessible surface area (backbone atoms only — not comparable to full-atom values): 9715 Å² total; per-residue (Å²): 139,82,80,74,75,77,87,56,65,40,85,45,76,45,68,76,44,73,77,60,55,66,44,72,88,56,42,41,60,55,62,98,82,17,68,27,77,36,84,39,64,27,86,100,67,78,64,47,74,47,81,43,43,19,30,66,88,77,67,44,84,40,81,78,90,61,93,77,88,84,87,85,80,76,68,28,14,50,65,98,90,42,66,39,69,49,77,47,66,69,68,93,76,85,81,50,57,37,74,77,71,68,42,87,73,56,65,50,78,49,77,46,75,80,45,103,89,38,44,31,40,34,42,31,30,71,41,75,52,65,99,72,76,59,66,44,37,69,79,48,77,78,52,57,76,96,69,62,82,125

Foldseek 3Di:
DDDDPPFDKDKDKDWPDDFDFPDPCLAQQNPPQFRDGDDRGDFPDDIHMDIFIARPPPRHTDDDPDDDDDDDDDQAAEPDPRKDKDKDKPDPDDDDCCRPPVQDADWDWDWDPPDPVMIMIMTIHDHYDHPPLDHRYPVSVNPRSVRSDD

Secondary structure (DSSP, 8-state):
----PPP-EEEEEEESS---BS-GGGSB--GGG--S-B--BPTT----EEEEEEETTT--B----S----------B-STT-B-EEEEES-S----HHHHH-----EEEEEEEEETTEEEEEEEE-SB--TT-S-SSTTTTTS-GGG---